Protein AF-A0A913YV91-F1 (afdb_monomer_lite)

Organism: Exaiptasia diaphana (NCBI:txid2652724)

Foldseek 3Di:
DFDFQFATRPDPVQVQFRGFKFKAWPVRHTPPDDPVQQPDQLQRTGDDPPDDRHPDPDDDRDDPPDDDDADVVTDMDIDGSCVSNVHPCPPDDDDHDDDDDDDDDD

Radius of gyration: 13.77 Å; chains: 1; bounding box: 31×28×38 Å

Sequence (106 aa):
MYSSKWGCYQHAGFKGYRLNVIVTDSNNNIIFPKPQYIKHTAGLWYWLPGVDERHSNELVFTDFATPFYLVQGGILKIWYGEDLKNWNEGNNQGQVCVDIYALFAD

Structure (mmCIF, N/CA/C/O backbone):
data_AF-A0A913YV91-F1
#
_entry.id   AF-A0A913YV91-F1
#
loop_
_atom_site.group_PDB
_atom_site.id
_atom_site.type_symbol
_atom_site.label_atom_id
_atom_site.label_alt_id
_atom_site.label_comp_id
_atom_site.label_asym_id
_atom_site.label_entity_id
_atom_site.label_seq_id
_atom_site.pdbx_PDB_ins_code
_atom_site.Cartn_x
_atom_site.Cartn_y
_atom_site.Cartn_z
_atom_site.occupancy
_atom_site.B_iso_or_equiv
_atom_site.auth_seq_id
_atom_site.auth_comp_id
_atom_site.auth_asym_id
_atom_site.auth_atom_id
_atom_site.pdbx_PDB_model_num
ATOM 1 N N . MET A 1 1 ? 3.699 -0.310 -20.511 1.00 75.19 1 MET A N 1
ATOM 2 C CA . MET A 1 1 ? 4.045 -1.742 -20.380 1.00 75.19 1 MET A CA 1
ATOM 3 C C . MET A 1 1 ? 4.415 -2.075 -18.928 1.00 75.19 1 MET A C 1
ATOM 5 O O . MET A 1 1 ? 5.414 -2.724 -18.704 1.00 75.19 1 MET A O 1
ATOM 9 N N . TYR A 1 2 ? 3.612 -1.620 -17.955 1.00 91.81 2 TYR A N 1
ATOM 10 C CA . TYR A 1 2 ? 3.800 -1.858 -16.509 1.00 91.81 2 TYR A CA 1
ATOM 11 C C . TYR A 1 2 ? 2.464 -1.803 -15.736 1.00 91.81 2 TYR A C 1
ATOM 13 O O . TYR A 1 2 ? 2.427 -1.905 -14.514 1.00 91.81 2 TYR A O 1
ATOM 21 N N . SER A 1 3 ? 1.349 -1.628 -16.453 1.00 95.56 3 SER A N 1
ATOM 22 C CA . SER A 1 3 ? 0.025 -1.421 -15.873 1.00 95.56 3 SER A CA 1
ATOM 23 C C . SER A 1 3 ? -0.402 -2.632 -15.057 1.00 95.56 3 SER A C 1
ATOM 25 O O . SER A 1 3 ? -0.352 -3.768 -15.537 1.00 95.56 3 SER A O 1
ATOM 27 N N . SER A 1 4 ? -0.844 -2.375 -13.837 1.00 97.00 4 SER A N 1
ATOM 28 C CA . SER A 1 4 ? -1.351 -3.381 -12.919 1.00 97.00 4 SER A CA 1
ATOM 29 C C . SER A 1 4 ? -2.381 -2.735 -11.990 1.00 97.00 4 SER A C 1
ATOM 31 O O . SER A 1 4 ? -2.499 -1.509 -11.970 1.00 97.00 4 SER A O 1
ATOM 33 N N . LYS A 1 5 ? -3.134 -3.547 -11.249 1.00 97.31 5 LYS A N 1
ATOM 34 C CA . LYS A 1 5 ? -4.129 -3.041 -10.296 1.00 97.31 5 LYS A CA 1
ATOM 35 C C . LYS A 1 5 ? -3.492 -2.721 -8.942 1.00 97.31 5 LYS A C 1
ATOM 37 O O . LYS A 1 5 ? -3.943 -1.809 -8.262 1.00 97.31 5 LYS A O 1
ATOM 42 N N . TRP A 1 6 ? -2.448 -3.463 -8.564 1.00 98.00 6 TRP A N 1
ATOM 43 C CA . TRP A 1 6 ? -1.941 -3.501 -7.187 1.00 98.00 6 TRP A CA 1
ATOM 44 C C . TRP A 1 6 ? -0.464 -3.100 -7.042 1.00 98.00 6 TRP A C 1
ATOM 46 O O . TRP A 1 6 ? 0.102 -3.224 -5.956 1.00 98.00 6 TRP A O 1
ATOM 56 N N . GLY A 1 7 ? 0.181 -2.639 -8.114 1.00 97.06 7 GLY A N 1
ATOM 57 C CA . GLY A 1 7 ? 1.599 -2.272 -8.128 1.00 97.06 7 GLY A CA 1
ATOM 58 C C . GLY A 1 7 ? 2.129 -1.996 -9.538 1.00 97.06 7 GLY A C 1
ATOM 59 O O . GLY A 1 7 ? 1.518 -1.240 -10.296 1.00 97.06 7 GLY A O 1
ATOM 60 N N . CYS A 1 8 ? 3.216 -2.663 -9.937 1.00 96.50 8 CYS A N 1
ATOM 61 C CA . CYS A 1 8 ? 3.869 -2.435 -11.234 1.00 96.50 8 CYS A CA 1
ATOM 62 C C . CYS A 1 8 ? 4.255 -3.749 -11.933 1.00 96.50 8 CYS A C 1
ATOM 64 O O . CYS A 1 8 ? 5.169 -4.464 -11.515 1.00 96.50 8 CYS A O 1
ATOM 66 N N . TYR A 1 9 ? 3.541 -4.074 -13.015 1.00 96.12 9 TYR A N 1
ATOM 67 C CA . TYR A 1 9 ? 3.622 -5.370 -13.690 1.00 96.12 9 TYR A CA 1
ATOM 68 C C . TYR A 1 9 ? 4.966 -5.586 -14.382 1.00 96.12 9 TYR A C 1
ATOM 70 O O . TYR A 1 9 ? 5.399 -4.743 -15.158 1.00 96.12 9 TYR A O 1
ATOM 78 N N . GLN A 1 10 ? 5.598 -6.744 -14.164 1.00 92.38 10 GLN A N 1
ATOM 79 C CA . GLN A 1 10 ? 6.879 -7.126 -14.792 1.00 92.38 10 GLN A CA 1
ATOM 80 C C . GLN A 1 10 ? 8.063 -6.169 -14.544 1.00 92.38 10 GLN A C 1
ATOM 82 O O . GLN A 1 10 ? 9.108 -6.317 -15.179 1.00 92.38 10 GLN A O 1
ATOM 87 N N . HIS A 1 11 ? 7.985 -5.260 -13.567 1.00 92.94 11 HIS A N 1
ATOM 88 C CA . HIS A 1 11 ? 9.136 -4.433 -13.206 1.00 92.94 11 HIS A CA 1
ATOM 89 C C . HIS A 1 11 ? 10.291 -5.312 -12.693 1.00 92.94 11 HIS A C 1
ATOM 91 O O . HIS A 1 11 ? 10.124 -6.100 -11.751 1.00 92.94 11 HIS A O 1
ATOM 97 N N . ALA A 1 12 ? 11.459 -5.218 -13.337 1.00 92.81 12 ALA A N 1
ATOM 98 C CA . ALA A 1 12 ? 12.593 -6.102 -13.065 1.00 92.81 12 ALA A CA 1
ATOM 99 C C . ALA A 1 12 ? 13.190 -5.870 -11.668 1.00 92.81 12 ALA A C 1
ATOM 101 O O . ALA A 1 12 ? 13.506 -6.836 -10.975 1.00 92.81 12 ALA A O 1
ATOM 102 N N . GLY A 1 13 ? 13.257 -4.609 -11.225 1.00 92.62 13 GLY A N 1
ATOM 103 C CA . GLY A 1 13 ? 13.791 -4.231 -9.910 1.00 92.62 13 GLY A CA 1
ATOM 104 C C . GLY A 1 13 ? 12.955 -4.706 -8.716 1.00 92.62 13 GLY A C 1
ATOM 105 O O . GLY A 1 13 ? 13.441 -4.677 -7.593 1.00 92.62 13 GLY A O 1
ATOM 106 N N . PHE A 1 14 ? 11.723 -5.172 -8.952 1.00 94.25 14 PHE A N 1
ATOM 107 C CA . PHE A 1 14 ? 10.803 -5.648 -7.909 1.00 94.25 14 PHE A CA 1
ATOM 108 C C . PHE A 1 14 ? 10.398 -7.111 -8.120 1.00 94.25 14 PHE A C 1
ATOM 110 O O . PHE A 1 14 ? 9.340 -7.554 -7.673 1.00 94.25 14 PHE A O 1
ATOM 117 N N . LYS A 1 15 ? 11.213 -7.890 -8.849 1.00 94.56 15 LYS A N 1
ATOM 118 C CA . LYS A 1 15 ? 10.925 -9.303 -9.123 1.00 94.56 15 LYS A CA 1
ATOM 119 C C . LYS A 1 15 ? 10.707 -10.071 -7.815 1.00 94.56 15 LYS A C 1
ATOM 121 O O . LYS A 1 15 ? 11.620 -10.222 -7.015 1.00 94.56 15 LYS A O 1
ATOM 126 N N . GLY A 1 16 ? 9.492 -10.597 -7.651 1.00 94.62 16 GLY A N 1
ATOM 127 C CA . GLY A 1 16 ? 9.080 -11.347 -6.463 1.00 94.62 16 GLY A CA 1
ATOM 128 C C . GLY A 1 16 ? 8.428 -10.511 -5.358 1.00 94.62 16 GLY A C 1
ATOM 129 O O . GLY A 1 16 ? 8.096 -11.093 -4.336 1.00 94.62 16 GLY A O 1
ATOM 130 N N . TYR A 1 17 ? 8.240 -9.196 -5.539 1.00 97.25 17 TYR A N 1
ATOM 131 C CA . TYR A 1 17 ? 7.566 -8.296 -4.587 1.00 97.25 17 TYR A CA 1
ATOM 132 C C . TYR A 1 17 ? 6.990 -7.042 -5.274 1.00 97.25 17 TYR A C 1
ATOM 134 O O . TYR A 1 17 ? 7.300 -5.909 -4.924 1.00 97.25 17 TYR A O 1
ATOM 142 N N . ARG A 1 18 ? 6.147 -7.245 -6.293 1.00 97.19 18 ARG A N 1
ATOM 143 C CA . ARG A 1 18 ? 5.636 -6.170 -7.166 1.00 97.19 18 ARG A CA 1
ATOM 144 C C . ARG A 1 18 ? 4.375 -5.469 -6.664 1.00 97.19 18 ARG A C 1
ATOM 146 O O . ARG A 1 18 ? 3.827 -4.658 -7.407 1.00 97.19 18 ARG A O 1
ATOM 153 N N . LEU A 1 19 ? 3.911 -5.763 -5.451 1.00 98.31 19 LEU A N 1
ATOM 154 C CA . LEU A 1 19 ? 2.770 -5.069 -4.856 1.00 98.31 19 LEU A CA 1
ATOM 155 C C . LEU A 1 19 ? 3.228 -3.749 -4.234 1.00 98.31 19 LEU A C 1
ATOM 157 O O . LEU A 1 19 ? 4.319 -3.664 -3.661 1.00 98.31 19 LEU A O 1
ATOM 161 N N . ASN A 1 20 ? 2.390 -2.722 -4.355 1.00 97.94 20 ASN A N 1
ATOM 162 C CA . ASN A 1 20 ? 2.693 -1.381 -3.868 1.00 97.94 20 ASN A CA 1
ATOM 163 C C . ASN A 1 20 ? 1.468 -0.601 -3.369 1.00 97.94 20 ASN A C 1
ATOM 165 O O . ASN A 1 20 ? 1.539 0.607 -3.202 1.00 97.94 20 ASN A O 1
ATOM 169 N N . VAL A 1 21 ? 0.347 -1.277 -3.109 1.00 98.38 21 VAL A N 1
ATOM 170 C CA . VAL A 1 21 ? -0.818 -0.651 -2.466 1.00 98.38 21 VAL A CA 1
ATOM 171 C C . VAL A 1 21 ? -0.667 -0.702 -0.952 1.00 98.38 21 VAL A C 1
ATOM 173 O O . VAL A 1 21 ? -0.474 -1.782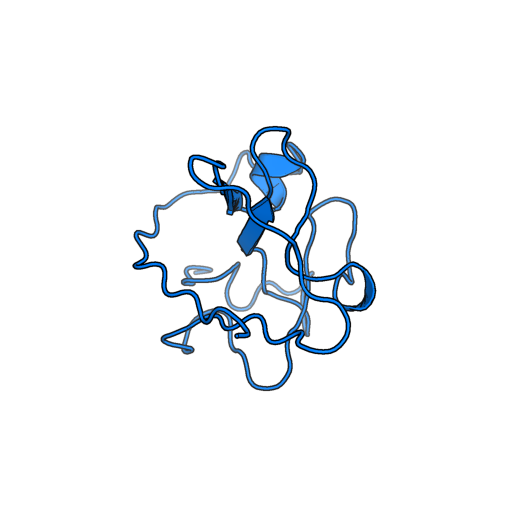 -0.391 1.00 98.38 21 VAL A O 1
ATOM 176 N N . ILE A 1 22 ? -0.764 0.453 -0.300 1.00 98.25 22 ILE A N 1
ATOM 177 C CA . ILE A 1 22 ? -0.578 0.629 1.141 1.00 98.25 22 ILE A CA 1
ATOM 178 C C . ILE A 1 22 ? -1.874 1.155 1.751 1.00 98.25 22 ILE A C 1
ATOM 180 O O . ILE A 1 22 ? -2.457 2.112 1.250 1.00 98.25 22 ILE A O 1
ATOM 184 N N . VAL A 1 23 ? -2.309 0.550 2.851 1.00 96.94 23 VAL A N 1
ATOM 185 C CA . VAL A 1 23 ? -3.429 1.044 3.657 1.00 96.94 23 VAL A CA 1
ATOM 186 C C . VAL A 1 23 ? -2.864 1.731 4.889 1.00 96.94 23 VAL A C 1
ATOM 188 O O . VAL A 1 23 ? -2.082 1.131 5.632 1.00 96.94 23 VAL A O 1
ATOM 191 N N . THR A 1 24 ? -3.270 2.975 5.124 1.00 97.06 24 THR A N 1
ATOM 192 C CA . THR A 1 24 ? -2.850 3.757 6.290 1.00 97.06 24 THR A CA 1
ATOM 193 C C . THR A 1 24 ? -4.036 4.272 7.091 1.00 97.06 24 THR A C 1
ATOM 195 O O . THR A 1 24 ? -5.159 4.338 6.588 1.00 97.06 24 THR A O 1
ATOM 198 N N . ASP A 1 25 ? -3.773 4.704 8.322 1.00 95.31 25 ASP A N 1
ATOM 199 C CA . ASP A 1 25 ? -4.704 5.546 9.074 1.00 95.31 25 ASP A CA 1
ATOM 200 C C . ASP A 1 25 ? -4.733 6.997 8.539 1.00 95.31 25 ASP A C 1
ATOM 202 O O . ASP A 1 25 ? -4.084 7.347 7.541 1.00 95.31 25 ASP A O 1
ATOM 206 N N . SER A 1 26 ? -5.476 7.869 9.227 1.00 95.56 26 SER A N 1
ATOM 207 C CA . SER A 1 26 ? -5.590 9.295 8.900 1.00 95.56 26 SER A CA 1
ATOM 208 C C . SER A 1 26 ? -4.260 10.053 8.949 1.00 95.56 26 SER A C 1
ATOM 210 O O . SER A 1 26 ? -4.112 11.050 8.241 1.00 95.56 26 SER A O 1
ATOM 212 N N . ASN A 1 27 ? -3.299 9.583 9.742 1.00 95.69 27 ASN A N 1
ATOM 213 C CA . ASN A 1 27 ? -1.988 10.195 9.955 1.00 95.69 27 ASN A CA 1
ATOM 214 C C . ASN A 1 27 ? -0.898 9.566 9.078 1.00 95.69 27 ASN A C 1
ATOM 216 O O . ASN A 1 27 ? 0.282 9.842 9.280 1.00 95.69 27 ASN A O 1
ATOM 220 N N . ASN A 1 28 ? -1.290 8.749 8.096 1.00 96.81 28 ASN A N 1
ATOM 221 C CA . ASN A 1 28 ? -0.395 8.017 7.207 1.00 96.81 28 ASN A CA 1
ATOM 222 C C . ASN A 1 28 ? 0.464 6.947 7.920 1.00 96.81 28 ASN A C 1
ATOM 224 O O . ASN A 1 28 ? 1.479 6.507 7.376 1.00 96.81 28 ASN A O 1
ATOM 228 N N . ASN A 1 29 ? 0.052 6.467 9.100 1.00 94.94 29 ASN A N 1
ATOM 229 C CA . ASN A 1 29 ? 0.673 5.293 9.714 1.00 94.94 29 ASN A CA 1
ATOM 230 C C . ASN A 1 29 ? 0.229 4.030 8.971 1.00 94.94 29 ASN A C 1
ATOM 232 O O . ASN A 1 29 ? -0.966 3.816 8.761 1.00 94.94 29 ASN A O 1
ATOM 236 N N . ILE A 1 30 ? 1.184 3.182 8.583 1.00 95.75 30 ILE A N 1
ATOM 237 C CA . ILE A 1 30 ? 0.917 1.968 7.801 1.00 95.75 30 ILE A CA 1
ATOM 238 C C . ILE A 1 30 ? 0.168 0.940 8.656 1.00 95.75 30 ILE A C 1
ATOM 240 O O . ILE A 1 30 ? 0.672 0.489 9.683 1.00 95.75 30 ILE A O 1
ATOM 244 N N . ILE A 1 31 ? -1.012 0.538 8.185 1.00 94.75 31 ILE A N 1
ATOM 245 C CA . ILE A 1 31 ? -1.811 -0.562 8.737 1.00 94.75 31 ILE A CA 1
ATOM 246 C C . ILE A 1 31 ? -1.523 -1.844 7.947 1.00 94.75 31 ILE A C 1
ATOM 248 O O . ILE A 1 31 ? -1.227 -2.884 8.541 1.00 94.75 31 ILE A O 1
ATOM 252 N N . PHE A 1 32 ? -1.560 -1.754 6.610 1.00 95.75 32 PHE A N 1
ATOM 253 C CA . PHE A 1 32 ? -1.237 -2.853 5.701 1.00 95.75 32 PHE A CA 1
ATOM 254 C C . PHE A 1 32 ? -0.369 -2.395 4.515 1.00 95.75 32 PHE A C 1
ATOM 256 O O . PHE A 1 32 ? -0.504 -1.257 4.070 1.00 95.75 32 PHE A O 1
ATOM 263 N N . PRO A 1 33 ? 0.487 -3.275 3.961 1.00 95.62 33 PRO A N 1
ATOM 264 C CA . PRO A 1 33 ? 0.821 -4.601 4.481 1.00 95.62 33 PRO A CA 1
ATOM 265 C C . PRO A 1 33 ? 1.574 -4.496 5.813 1.00 95.62 33 PRO A C 1
ATOM 267 O O . PRO A 1 33 ? 2.161 -3.465 6.140 1.00 95.62 33 PRO A O 1
ATOM 270 N N . LYS A 1 34 ? 1.584 -5.580 6.590 1.00 91.69 34 LYS A N 1
ATOM 271 C CA . LYS A 1 34 ? 2.389 -5.614 7.812 1.00 91.69 34 LYS A CA 1
ATOM 272 C C . LYS A 1 34 ? 3.891 -5.553 7.471 1.00 91.69 34 LYS A C 1
ATOM 274 O O . LYS A 1 34 ? 4.292 -6.089 6.429 1.00 91.69 34 LYS A O 1
ATOM 279 N N . PRO A 1 35 ? 4.737 -4.960 8.336 1.00 90.62 35 PRO A N 1
ATOM 280 C CA . PRO A 1 35 ? 6.148 -4.708 8.034 1.00 90.62 35 PRO A CA 1
ATOM 281 C C . PRO A 1 35 ? 6.944 -5.925 7.542 1.00 90.62 35 PRO A C 1
ATOM 283 O O 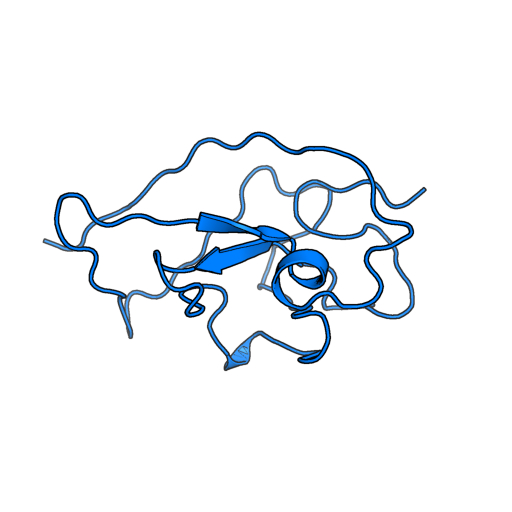. PRO A 1 35 ? 7.811 -5.773 6.687 1.00 90.62 35 PRO A O 1
ATOM 286 N N . GLN A 1 36 ? 6.628 -7.138 8.006 1.00 90.81 36 GLN A N 1
ATOM 287 C CA . GLN A 1 36 ? 7.318 -8.372 7.605 1.00 90.81 36 GLN A CA 1
ATOM 288 C C . GLN A 1 36 ? 7.184 -8.724 6.113 1.00 90.81 36 GLN A C 1
ATOM 290 O O . GLN A 1 36 ? 8.007 -9.474 5.579 1.00 90.81 36 GLN A O 1
ATOM 295 N N . TYR A 1 37 ? 6.162 -8.201 5.430 1.00 93.62 37 TYR A N 1
ATOM 296 C CA . TYR A 1 37 ? 5.962 -8.425 3.997 1.00 93.62 37 TYR A CA 1
ATOM 297 C C . TYR A 1 37 ? 6.735 -7.425 3.131 1.00 93.62 37 TYR A C 1
ATOM 299 O O . TYR A 1 37 ? 7.027 -7.727 1.972 1.00 93.62 37 TYR A O 1
ATOM 307 N N . ILE A 1 38 ? 7.101 -6.263 3.682 1.00 97.25 38 ILE A N 1
ATOM 308 C CA . ILE A 1 38 ? 7.821 -5.214 2.958 1.00 97.25 38 ILE A CA 1
ATOM 309 C 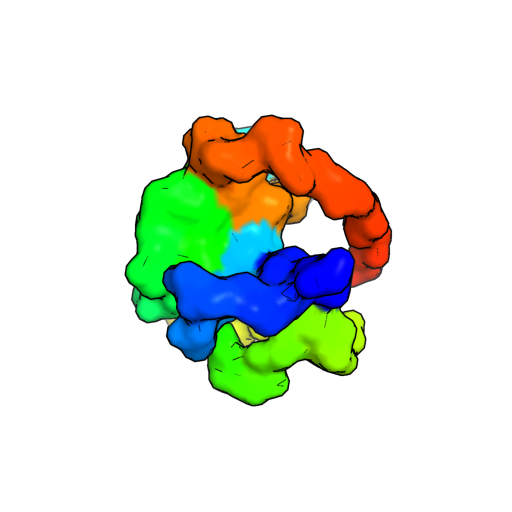C . ILE A 1 38 ? 9.247 -5.692 2.669 1.00 97.25 38 ILE A C 1
ATOM 311 O O . ILE A 1 38 ? 10.015 -6.010 3.574 1.00 97.25 38 ILE A O 1
ATOM 315 N N . LYS A 1 39 ? 9.606 -5.744 1.383 1.00 97.81 39 LYS A N 1
ATOM 316 C CA . LYS A 1 39 ? 10.936 -6.161 0.905 1.00 97.81 39 LYS A CA 1
ATOM 317 C C . LYS A 1 39 ? 11.818 -4.986 0.517 1.00 97.81 39 LYS A C 1
ATOM 319 O O . LYS A 1 39 ? 13.038 -5.102 0.557 1.00 97.81 39 LYS A O 1
ATOM 3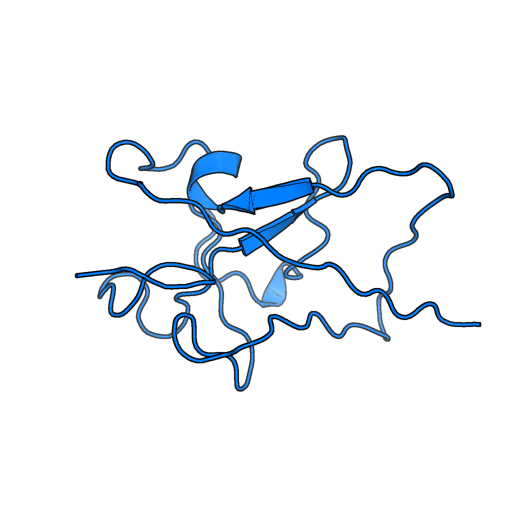24 N N . HIS A 1 40 ? 11.213 -3.854 0.177 1.00 97.62 40 HIS A N 1
ATOM 325 C CA . HIS A 1 40 ? 11.930 -2.638 -0.171 1.00 97.62 40 HIS A CA 1
ATOM 326 C C . HIS A 1 40 ? 11.272 -1.438 0.506 1.00 97.62 40 HIS A C 1
ATOM 328 O O . HIS A 1 40 ? 10.184 -1.010 0.127 1.00 97.62 40 HIS A O 1
ATOM 334 N N . THR A 1 41 ? 11.943 -0.894 1.517 1.00 97.06 41 THR A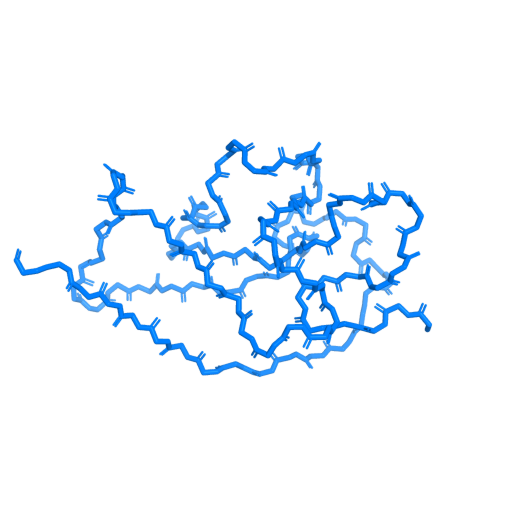 N 1
ATOM 335 C CA . THR A 1 41 ? 11.388 0.123 2.420 1.00 97.06 41 THR A CA 1
ATOM 336 C C . THR A 1 41 ? 11.303 1.515 1.804 1.00 97.06 41 THR A C 1
ATOM 338 O O . THR A 1 41 ? 10.408 2.271 2.173 1.00 97.06 41 THR A O 1
ATOM 341 N N . ALA A 1 42 ? 12.187 1.861 0.860 1.00 96.81 42 ALA A N 1
ATOM 342 C CA . ALA A 1 42 ? 12.218 3.207 0.286 1.00 96.81 42 ALA A CA 1
ATOM 343 C C . ALA A 1 42 ? 10.948 3.530 -0.522 1.00 96.81 42 ALA A C 1
ATOM 345 O O . ALA A 1 42 ? 10.422 4.627 -0.388 1.00 96.81 42 ALA A O 1
ATOM 346 N N . GLY A 1 43 ? 10.426 2.550 -1.267 1.00 97.12 43 GLY A N 1
ATOM 347 C CA . GLY A 1 43 ? 9.175 2.658 -2.034 1.00 97.12 43 GLY A CA 1
ATOM 348 C C . GLY A 1 43 ? 8.036 1.766 -1.529 1.00 97.12 43 GLY A C 1
ATOM 349 O O . GLY A 1 43 ? 7.027 1.652 -2.202 1.00 97.12 43 GLY A O 1
ATOM 350 N N . LEU A 1 44 ? 8.199 1.089 -0.386 1.00 98.38 44 LEU A N 1
ATOM 351 C CA . LEU A 1 44 ? 7.208 0.178 0.221 1.00 98.38 44 LEU A CA 1
ATOM 352 C C . LEU A 1 44 ? 6.769 -1.009 -0.661 1.00 98.38 44 LEU A C 1
ATOM 354 O O . LEU A 1 44 ? 5.616 -1.428 -0.624 1.00 98.38 44 LEU A O 1
ATOM 358 N N . TRP A 1 45 ? 7.681 -1.589 -1.443 1.00 98.31 45 TRP A N 1
ATOM 359 C CA . TRP A 1 45 ? 7.358 -2.739 -2.296 1.00 98.31 45 TRP A CA 1
ATOM 360 C C . TRP A 1 45 ? 7.335 -4.046 -1.504 1.00 98.31 45 TRP A C 1
ATOM 362 O O . TRP A 1 45 ? 8.212 -4.294 -0.665 1.00 98.31 45 TRP A O 1
ATOM 372 N N . TYR A 1 46 ? 6.339 -4.888 -1.773 1.00 98.19 46 TYR A N 1
ATOM 373 C CA . TYR A 1 46 ? 6.076 -6.100 -1.001 1.00 98.19 46 TYR A CA 1
ATOM 374 C C . TYR A 1 46 ? 5.477 -7.234 -1.839 1.00 98.19 46 TYR A C 1
ATOM 376 O O . TYR A 1 46 ? 5.131 -7.088 -3.011 1.00 98.19 46 TYR A O 1
ATOM 384 N N . TRP A 1 47 ? 5.376 -8.400 -1.211 1.00 96.12 47 TRP A N 1
ATOM 385 C CA . TRP A 1 47 ? 4.719 -9.585 -1.752 1.00 96.12 47 TRP A CA 1
ATOM 386 C C . TRP A 1 47 ? 3.693 -10.118 -0.759 1.00 96.12 47 TRP A C 1
ATOM 388 O O . TRP A 1 47 ? 3.894 -10.013 0.452 1.00 96.12 47 TRP A O 1
ATOM 398 N N . LEU A 1 48 ? 2.636 -10.733 -1.288 1.00 95.06 48 LEU A N 1
ATOM 399 C CA . LEU A 1 48 ? 1.699 -11.558 -0.536 1.00 95.06 48 LEU A CA 1
ATOM 400 C C . LEU A 1 48 ? 1.578 -12.940 -1.198 1.00 95.06 48 LEU A C 1
ATOM 402 O O . LEU A 1 48 ? 1.579 -13.026 -2.432 1.00 95.06 48 LEU A O 1
ATOM 406 N N . PRO A 1 49 ? 1.454 -14.024 -0.410 1.00 91.00 49 PRO A N 1
ATOM 407 C CA . PRO A 1 49 ? 1.235 -15.360 -0.950 1.00 91.00 49 PRO A CA 1
ATOM 408 C C . PRO A 1 49 ? 0.014 -15.412 -1.874 1.00 91.00 49 PRO A C 1
ATOM 410 O O . PRO A 1 49 ? -1.071 -14.990 -1.493 1.00 91.00 49 PRO A O 1
ATOM 413 N N . GLY A 1 50 ? 0.189 -15.951 -3.083 1.00 92.50 50 GLY A N 1
ATOM 414 C CA . GLY A 1 50 ? -0.910 -16.161 -4.034 1.00 92.50 50 GLY A CA 1
ATOM 415 C C . GLY A 1 50 ? -1.477 -14.897 -4.694 1.00 92.50 50 GLY A C 1
ATOM 416 O O . GLY A 1 50 ? -2.445 -15.007 -5.441 1.00 92.50 50 GLY A O 1
ATOM 417 N N . VAL A 1 51 ? -0.887 -13.719 -4.462 1.00 95.75 51 VAL A N 1
ATOM 418 C CA . VAL A 1 51 ? -1.347 -12.453 -5.051 1.00 95.75 51 VAL A CA 1
ATOM 419 C C . VAL A 1 51 ? -0.436 -12.037 -6.206 1.00 95.75 51 VAL A C 1
ATOM 421 O O . VAL A 1 51 ? 0.784 -11.972 -6.057 1.00 95.75 51 VAL A O 1
ATOM 424 N N . ASP A 1 52 ? -1.044 -11.723 -7.348 1.00 95.25 52 ASP A N 1
ATOM 425 C CA . ASP A 1 52 ? -0.393 -11.174 -8.538 1.00 95.25 52 ASP A CA 1
ATOM 426 C C . ASP A 1 52 ? -0.820 -9.715 -8.737 1.00 95.25 52 ASP A C 1
ATOM 428 O O . ASP A 1 52 ? -2.005 -9.384 -8.656 1.00 95.25 52 ASP A O 1
ATOM 432 N N . GLU A 1 53 ? 0.132 -8.829 -9.031 1.00 96.31 53 GLU A N 1
ATOM 433 C CA . GLU A 1 53 ? -0.122 -7.389 -9.107 1.00 96.31 53 GLU A CA 1
ATOM 434 C C . GLU A 1 53 ? -1.115 -6.985 -10.211 1.00 96.31 53 GLU A C 1
ATOM 436 O O . GLU A 1 53 ? -1.748 -5.926 -10.138 1.00 96.31 53 GLU A O 1
ATOM 441 N N . ARG A 1 54 ? -1.257 -7.813 -11.252 1.00 96.56 54 ARG A N 1
ATOM 442 C CA . ARG A 1 54 ? -2.047 -7.513 -12.450 1.00 96.56 54 ARG A CA 1
ATOM 443 C C . ARG A 1 54 ? -3.327 -8.337 -12.534 1.00 96.56 54 ARG A C 1
ATOM 445 O O . ARG A 1 54 ? -4.362 -7.802 -12.936 1.00 96.56 54 ARG A O 1
ATOM 452 N N . HIS A 1 55 ? -3.253 -9.621 -12.211 1.00 96.38 55 HIS A N 1
ATOM 453 C CA . HIS A 1 55 ? -4.308 -10.590 -12.493 1.00 96.38 55 HIS A CA 1
ATOM 454 C C . HIS A 1 55 ? -5.222 -10.848 -11.297 1.00 96.38 55 HIS A C 1
ATOM 456 O O . HIS A 1 55 ? -6.383 -11.194 -11.514 1.00 96.38 55 HIS A O 1
ATOM 462 N N . SER A 1 56 ? -4.762 -10.636 -10.059 1.00 97.62 56 SER A N 1
ATOM 463 C CA . SER A 1 56 ? -5.637 -10.759 -8.890 1.00 97.62 56 SER A CA 1
ATOM 464 C C . SER A 1 56 ? -6.778 -9.742 -8.977 1.00 97.62 56 SER A C 1
ATOM 466 O O . SER A 1 56 ? -6.573 -8.568 -9.297 1.00 97.62 56 SER A O 1
ATOM 468 N N . ASN A 1 57 ? -8.006 -10.197 -8.732 1.00 97.25 57 ASN A N 1
ATOM 469 C CA . ASN A 1 57 ? -9.186 -9.326 -8.725 1.00 97.25 57 ASN A CA 1
ATOM 470 C C . ASN A 1 57 ? -9.388 -8.622 -7.385 1.00 97.25 57 ASN A C 1
ATOM 472 O O . ASN A 1 57 ? -10.047 -7.592 -7.342 1.00 97.25 57 ASN A O 1
ATOM 476 N N . GLU A 1 58 ? -8.768 -9.143 -6.335 1.00 96.62 58 GLU A N 1
ATOM 477 C CA . GLU A 1 58 ? -8.823 -8.622 -4.979 1.00 96.62 58 GLU A 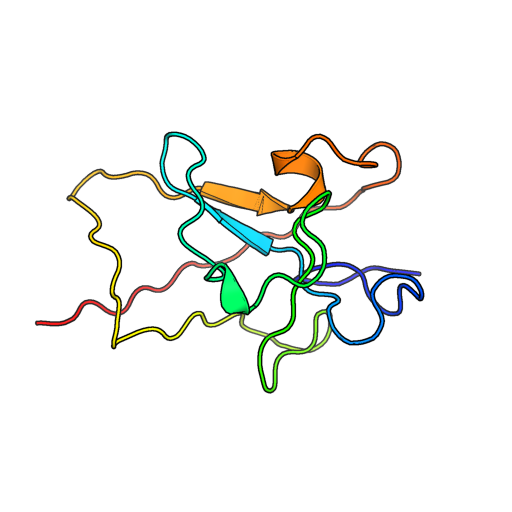CA 1
ATOM 478 C C . GLU A 1 58 ? -7.426 -8.625 -4.357 1.00 96.62 58 GLU A C 1
ATOM 480 O O . GLU A 1 58 ? -6.563 -9.432 -4.718 1.00 96.62 58 GLU A O 1
ATOM 485 N N . LEU A 1 59 ? -7.222 -7.706 -3.418 1.00 96.31 59 LEU A N 1
ATOM 486 C CA . LEU A 1 59 ? -6.042 -7.622 -2.575 1.00 96.31 59 LEU A CA 1
ATOM 487 C C . LEU A 1 59 ? -6.507 -7.764 -1.129 1.00 96.31 59 LEU A C 1
ATOM 489 O O . LEU A 1 59 ? -7.065 -6.831 -0.553 1.00 96.31 59 LEU A O 1
ATOM 493 N N . VAL A 1 60 ? -6.308 -8.949 -0.561 1.00 93.94 60 VAL A N 1
ATOM 494 C CA . VAL A 1 60 ? -6.809 -9.280 0.773 1.00 93.94 60 VAL A CA 1
ATOM 495 C C . VAL A 1 60 ? -5.662 -9.243 1.772 1.00 93.94 60 VAL A C 1
ATOM 497 O O . VAL A 1 60 ? -4.665 -9.951 1.627 1.00 93.94 60 VAL A O 1
ATOM 500 N N . PHE A 1 61 ? -5.822 -8.438 2.819 1.00 91.38 61 PHE A N 1
ATOM 501 C CA . PHE A 1 61 ? -4.930 -8.448 3.970 1.00 91.38 61 PHE A CA 1
ATOM 502 C C . PHE A 1 61 ? -5.571 -9.253 5.098 1.00 91.38 61 PHE A C 1
ATOM 504 O O . PHE A 1 61 ? -6.472 -8.776 5.783 1.00 91.38 61 PHE A O 1
ATOM 511 N N . THR A 1 62 ? -5.110 -10.485 5.295 1.00 82.94 62 THR A N 1
ATOM 512 C CA . THR A 1 62 ? -5.559 -11.338 6.400 1.00 82.94 62 THR A CA 1
ATOM 513 C C . THR A 1 62 ? -4.547 -11.289 7.540 1.00 82.94 62 THR A C 1
ATOM 515 O O . THR A 1 62 ? -3.441 -11.814 7.406 1.00 82.94 62 THR A O 1
ATOM 518 N N . ASP A 1 63 ? -4.920 -10.688 8.668 1.00 74.38 63 ASP A N 1
ATOM 519 C CA . ASP A 1 63 ? -4.161 -10.800 9.916 1.00 74.38 63 ASP A CA 1
ATOM 520 C C . ASP A 1 63 ? -5.097 -10.796 11.129 1.00 74.38 63 ASP A C 1
ATOM 522 O O . ASP A 1 63 ? -5.341 -9.768 11.760 1.00 74.38 63 ASP A O 1
ATOM 526 N N . PHE A 1 64 ? -5.631 -11.977 11.439 1.00 73.06 64 PHE A N 1
ATOM 527 C CA . PHE A 1 64 ? -6.467 -12.185 12.622 1.00 73.06 64 PHE A CA 1
ATOM 528 C C . PHE A 1 64 ? -5.650 -12.309 13.914 1.00 73.06 64 PHE A C 1
ATOM 530 O O . PHE A 1 64 ? -6.209 -12.189 14.998 1.00 73.06 64 PHE A O 1
ATOM 537 N N . ALA A 1 65 ? -4.338 -12.554 13.818 1.00 79.69 65 ALA A N 1
ATOM 538 C CA . ALA A 1 65 ? -3.476 -12.700 14.987 1.00 79.69 65 ALA A CA 1
ATOM 539 C C . ALA A 1 65 ? -3.076 -11.336 15.568 1.00 79.69 65 ALA A C 1
ATOM 541 O O . ALA A 1 65 ? -2.940 -11.200 16.782 1.00 79.69 65 ALA A O 1
ATOM 542 N N . THR A 1 66 ? -2.903 -10.322 14.713 1.00 81.69 66 THR A N 1
ATOM 543 C CA . THR A 1 66 ? -2.633 -8.936 15.115 1.00 81.69 66 THR A CA 1
ATOM 544 C C . THR A 1 66 ? -3.598 -7.958 14.430 1.00 81.69 66 THR A C 1
ATOM 546 O O . THR A 1 66 ? -3.201 -7.200 13.529 1.00 81.69 66 THR A O 1
ATOM 549 N N . PRO A 1 67 ? -4.883 -7.953 14.839 1.00 81.94 67 PRO A N 1
ATOM 550 C CA . PRO A 1 67 ? -5.873 -7.074 14.237 1.00 81.94 67 PRO A CA 1
ATOM 551 C C . PRO A 1 67 ? -5.492 -5.610 14.464 1.00 81.94 67 PRO A C 1
ATOM 553 O O . PRO A 1 67 ? -4.857 -5.251 15.459 1.00 81.94 67 PRO A O 1
ATOM 556 N N . PHE A 1 68 ? -5.883 -4.751 13.528 1.00 84.44 68 PHE A N 1
ATOM 557 C CA . PHE A 1 68 ? -5.878 -3.314 13.769 1.00 84.44 68 PHE A CA 1
ATOM 558 C C . PHE A 1 68 ? -7.244 -2.900 14.321 1.00 84.44 68 PHE A C 1
ATOM 560 O O . PHE A 1 68 ? -8.267 -3.472 13.950 1.00 84.44 68 PHE A O 1
ATOM 567 N N . TYR A 1 69 ? -7.259 -1.900 15.196 1.00 84.69 69 TYR A N 1
ATOM 568 C CA . TYR A 1 69 ? -8.496 -1.358 15.747 1.00 84.69 69 TYR A CA 1
ATOM 569 C C . TYR A 1 69 ? -8.889 -0.111 14.964 1.00 84.69 69 TYR A C 1
ATOM 571 O O . TYR A 1 69 ? -8.132 0.859 14.917 1.00 84.69 69 TYR A O 1
ATOM 579 N N . LEU A 1 70 ? -10.077 -0.136 14.360 1.00 84.12 70 LEU A N 1
ATOM 580 C CA . LEU A 1 70 ? -10.681 1.031 13.729 1.00 84.12 70 LEU A CA 1
ATOM 581 C C . LEU A 1 70 ? -11.808 1.546 14.614 1.00 84.12 70 LEU A C 1
ATOM 583 O O . LEU A 1 70 ? -12.770 0.832 14.884 1.00 84.12 70 LEU A O 1
ATOM 587 N N . VAL A 1 71 ? -11.695 2.794 15.053 1.00 86.31 71 VAL A N 1
ATOM 588 C CA . VAL A 1 71 ? -12.790 3.471 15.751 1.00 86.31 71 VAL A CA 1
ATOM 589 C C . VAL A 1 71 ? -13.851 3.921 14.753 1.00 86.31 71 VAL A C 1
ATOM 591 O O . VAL A 1 71 ? -13.542 4.242 13.603 1.00 86.31 71 VAL A O 1
ATOM 594 N N . GLN A 1 72 ? -15.106 3.979 15.191 1.00 88.06 72 GLN A N 1
ATOM 595 C CA . GLN A 1 72 ? -16.186 4.524 14.374 1.00 88.06 72 GLN A CA 1
ATOM 596 C C . GLN A 1 72 ? -15.853 5.959 13.936 1.00 88.06 72 GLN A C 1
ATOM 598 O O . GLN A 1 72 ? -15.433 6.784 14.744 1.00 88.06 72 GLN A O 1
ATOM 603 N N . GLY A 1 73 ? -16.022 6.246 12.643 1.00 89.56 73 GLY A N 1
ATOM 604 C CA . GLY A 1 73 ? -15.627 7.527 12.047 1.00 89.56 73 GLY A CA 1
ATOM 605 C C . GLY A 1 73 ? -14.125 7.663 11.764 1.00 89.56 73 GLY A C 1
ATOM 606 O O . GLY A 1 73 ? -13.698 8.695 11.251 1.00 89.56 73 GLY A O 1
ATOM 607 N N . GLY A 1 74 ? -13.324 6.637 12.063 1.00 90.75 74 GLY A N 1
ATOM 608 C CA . GLY A 1 74 ? -11.923 6.567 11.667 1.00 90.75 74 GLY A CA 1
ATOM 609 C C . GLY A 1 74 ? -11.761 6.560 10.146 1.00 90.75 74 GLY A C 1
ATOM 610 O O . GLY A 1 74 ? -12.592 6.020 9.416 1.00 90.75 74 GLY A O 1
ATOM 611 N N . ILE A 1 75 ? -10.671 7.163 9.670 1.00 93.81 75 ILE A N 1
ATOM 612 C CA . ILE A 1 75 ? -10.361 7.270 8.242 1.00 93.81 75 ILE A CA 1
ATOM 613 C C . ILE A 1 75 ? -9.269 6.266 7.891 1.00 93.81 75 ILE A C 1
ATOM 615 O O . ILE A 1 75 ? -8.202 6.257 8.509 1.00 93.81 75 ILE A O 1
ATOM 619 N N . LEU A 1 76 ? -9.526 5.481 6.849 1.00 94.88 76 LEU A N 1
ATOM 620 C CA . LEU A 1 76 ? -8.515 4.705 6.144 1.00 94.88 76 LEU A CA 1
ATOM 621 C C . LEU A 1 76 ? -8.167 5.406 4.835 1.00 94.88 76 LEU A C 1
ATOM 623 O O . LEU A 1 76 ? -9.049 5.911 4.140 1.00 94.88 76 LEU A O 1
ATOM 627 N N . LYS A 1 77 ? -6.881 5.421 4.495 1.00 97.12 77 LYS A N 1
ATOM 628 C CA . LYS A 1 77 ? -6.387 5.914 3.208 1.00 97.12 77 LYS A CA 1
ATOM 629 C C . LYS A 1 77 ? -5.731 4.776 2.447 1.00 97.12 77 LYS A C 1
ATOM 631 O O . LYS A 1 77 ? -5.067 3.928 3.042 1.00 97.12 77 LYS A O 1
ATOM 636 N N . ILE A 1 78 ? -5.907 4.790 1.133 1.00 97.62 78 ILE A N 1
ATOM 637 C CA . ILE A 1 78 ? -5.274 3.853 0.212 1.00 97.62 78 ILE A CA 1
ATOM 638 C C . ILE A 1 78 ? -4.272 4.649 -0.600 1.00 97.62 78 ILE A C 1
ATOM 640 O O . ILE A 1 78 ? -4.635 5.619 -1.260 1.00 97.62 78 ILE A O 1
ATOM 644 N N . TRP A 1 79 ? -3.022 4.227 -0.527 1.00 98.25 79 TRP A N 1
ATOM 645 C CA . TRP A 1 79 ? -1.903 4.878 -1.174 1.00 98.25 79 TRP A CA 1
ATOM 646 C C . TRP A 1 79 ? -1.243 3.947 -2.173 1.00 98.25 79 TRP A C 1
ATOM 648 O O . TRP A 1 79 ? -1.191 2.729 -1.977 1.00 98.25 79 TRP A O 1
ATOM 658 N N . TYR A 1 80 ? -0.652 4.548 -3.198 1.00 98.19 80 TYR A N 1
ATOM 659 C CA . TYR A 1 80 ? 0.473 3.933 -3.877 1.00 98.19 80 TYR A CA 1
ATOM 660 C C . TYR A 1 80 ? 1.736 4.179 -3.035 1.00 98.19 80 TYR A C 1
ATOM 662 O O . TYR A 1 80 ? 1.944 5.276 -2.520 1.00 98.19 80 TYR A O 1
ATOM 670 N N . GLY A 1 81 ? 2.555 3.154 -2.817 1.00 98.12 81 GLY A N 1
ATOM 671 C CA . GLY A 1 81 ? 3.656 3.190 -1.852 1.00 98.12 81 GLY A CA 1
ATOM 672 C C . GLY A 1 81 ? 4.737 4.208 -2.200 1.00 98.12 81 GLY A C 1
ATOM 673 O O . GLY A 1 81 ? 5.252 4.884 -1.310 1.00 98.12 81 GLY A O 1
ATOM 674 N N . GLU A 1 82 ? 5.040 4.354 -3.488 1.00 97.88 82 GLU A N 1
ATOM 675 C CA . GLU A 1 82 ? 5.946 5.391 -3.986 1.00 97.88 82 GLU A CA 1
ATOM 676 C C . GLU A 1 82 ? 5.439 6.807 -3.688 1.00 97.88 82 GLU A C 1
ATOM 678 O O . GLU A 1 82 ? 6.227 7.624 -3.222 1.00 97.88 82 GLU A O 1
ATOM 683 N N . ASP A 1 83 ? 4.138 7.061 -3.853 1.00 98.00 83 ASP A N 1
ATOM 684 C CA . ASP A 1 83 ? 3.489 8.353 -3.563 1.00 98.00 83 ASP A CA 1
ATOM 685 C C . ASP A 1 83 ? 3.535 8.662 -2.058 1.00 98.00 83 ASP A C 1
ATOM 687 O O . ASP A 1 83 ? 4.100 9.662 -1.618 1.00 98.00 83 ASP A O 1
ATOM 691 N N . LEU A 1 84 ? 3.131 7.701 -1.217 1.00 98.19 84 LEU A N 1
ATOM 692 C CA . LEU A 1 84 ? 3.225 7.837 0.243 1.00 98.19 84 LEU A CA 1
ATOM 693 C C . LEU A 1 84 ? 4.652 8.161 0.734 1.00 98.19 84 LEU A C 1
ATOM 695 O O . LEU A 1 84 ? 4.834 8.811 1.769 1.00 98.19 84 LEU A O 1
ATOM 699 N N . LYS A 1 85 ? 5.681 7.682 0.029 1.00 97.62 85 LYS A N 1
ATOM 700 C CA . LYS A 1 85 ? 7.091 7.912 0.369 1.00 97.62 85 LYS A CA 1
ATOM 701 C C . LYS A 1 85 ? 7.731 9.073 -0.387 1.00 97.62 85 LYS A C 1
ATOM 703 O O . LYS A 1 85 ? 8.877 9.389 -0.061 1.00 97.62 85 LYS A O 1
ATOM 708 N N . ASN A 1 86 ? 7.034 9.697 -1.337 1.00 96.75 86 ASN A N 1
ATOM 709 C CA . ASN A 1 86 ? 7.606 10.605 -2.334 1.00 96.75 86 ASN A CA 1
ATOM 710 C C . ASN A 1 86 ? 8.866 10.000 -2.996 1.00 96.75 86 ASN A C 1
ATOM 712 O O . ASN A 1 86 ? 9.914 10.643 -3.101 1.00 96.75 86 ASN A O 1
ATOM 716 N N . TRP A 1 87 ? 8.814 8.713 -3.356 1.00 96.00 87 TRP A N 1
ATOM 717 C CA . TRP A 1 87 ? 9.954 7.952 -3.867 1.00 96.00 87 TRP A CA 1
ATOM 718 C C . TRP A 1 87 ? 9.780 7.617 -5.342 1.00 96.00 87 TRP A C 1
ATOM 720 O O . TRP A 1 87 ? 9.007 6.737 -5.690 1.00 96.00 87 TRP A O 1
ATOM 730 N N . ASN A 1 88 ? 10.567 8.271 -6.197 1.00 89.38 88 ASN A N 1
ATOM 731 C CA . ASN A 1 88 ? 10.654 7.972 -7.630 1.00 89.38 88 ASN A CA 1
ATOM 732 C C . ASN A 1 88 ? 9.305 8.015 -8.383 1.00 89.38 88 ASN A C 1
ATOM 734 O O . ASN A 1 88 ? 9.133 7.344 -9.390 1.00 89.38 88 ASN A O 1
ATOM 738 N N . GLU A 1 89 ? 8.369 8.842 -7.918 1.00 89.31 89 GLU A N 1
ATOM 739 C CA . GLU A 1 89 ? 6.994 8.906 -8.429 1.00 89.31 89 GLU A CA 1
ATOM 740 C C . GLU A 1 89 ? 6.824 9.687 -9.742 1.00 89.31 89 GLU A C 1
ATOM 742 O O . GLU A 1 89 ? 5.758 9.660 -10.352 1.00 89.31 89 GLU A O 1
ATOM 747 N N . GLY A 1 90 ? 7.860 10.397 -10.199 1.00 89.62 90 GLY A N 1
ATOM 748 C CA . GLY A 1 90 ? 7.759 11.349 -11.314 1.00 89.62 90 GLY A CA 1
ATOM 749 C C . GLY A 1 90 ? 7.414 10.730 -12.675 1.00 89.62 90 GLY A C 1
ATOM 750 O O . GLY A 1 90 ? 7.104 11.456 -13.616 1.00 89.62 90 GLY A O 1
ATOM 751 N N . ASN A 1 91 ? 7.475 9.404 -12.799 1.00 91.06 91 ASN A N 1
ATOM 752 C CA . ASN A 1 91 ? 7.078 8.649 -13.988 1.00 91.06 91 ASN A CA 1
ATOM 753 C C . ASN A 1 91 ? 5.848 7.751 -13.754 1.00 91.06 91 ASN A C 1
ATOM 755 O O . ASN A 1 91 ? 5.501 6.955 -14.635 1.00 91.06 91 ASN A O 1
ATOM 759 N N . ASN A 1 92 ? 5.189 7.875 -12.600 1.00 92.75 92 ASN A N 1
ATOM 760 C CA . ASN A 1 92 ? 3.964 7.151 -12.298 1.00 92.75 92 ASN A CA 1
ATOM 761 C C . ASN A 1 92 ? 2.762 7.801 -12.976 1.00 92.75 92 ASN A C 1
ATOM 763 O O . ASN A 1 92 ? 2.679 9.016 -13.144 1.00 92.75 92 ASN A O 1
ATOM 767 N N . GLN A 1 93 ? 1.813 6.963 -13.383 1.00 94.69 93 GLN A N 1
ATOM 768 C CA . GLN A 1 93 ? 0.575 7.399 -14.015 1.00 94.69 93 GLN A CA 1
ATOM 769 C C . GLN A 1 93 ? -0.515 6.341 -13.862 1.00 94.69 93 GLN A C 1
ATOM 771 O O . GLN A 1 93 ? -0.234 5.147 -13.728 1.00 94.69 93 GLN A O 1
ATOM 776 N N . GLY A 1 94 ? -1.762 6.781 -13.997 1.00 94.69 94 GLY A N 1
ATOM 777 C CA . GLY A 1 94 ? -2.942 5.931 -13.913 1.00 94.69 94 GLY A CA 1
ATOM 778 C C . GLY A 1 94 ? -3.706 6.124 -12.610 1.00 94.69 94 GLY A C 1
ATOM 779 O O . GLY A 1 94 ? -3.282 6.837 -11.707 1.00 94.69 94 GLY A O 1
ATOM 780 N N . GLN A 1 95 ? -4.872 5.495 -12.549 1.00 95.69 95 GLN A N 1
ATOM 781 C CA . GLN A 1 95 ? -5.774 5.546 -11.410 1.00 95.69 95 GLN A CA 1
ATOM 782 C C . GLN A 1 95 ? -6.480 4.199 -11.306 1.00 95.69 95 GLN A C 1
ATOM 784 O O . GLN A 1 95 ? -6.887 3.627 -12.320 1.00 95.69 95 GLN A O 1
ATOM 789 N N . VAL A 1 96 ? -6.632 3.705 -10.082 1.00 95.81 96 VAL A N 1
ATOM 790 C CA . VAL A 1 96 ? -7.421 2.512 -9.776 1.00 95.81 96 VAL A CA 1
ATOM 791 C C . VAL A 1 96 ? -8.493 2.919 -8.773 1.00 95.81 96 VAL A C 1
ATOM 793 O O . VAL A 1 96 ? -8.191 3.548 -7.762 1.00 95.81 96 VAL A O 1
ATOM 796 N N . CYS A 1 97 ? -9.742 2.569 -9.066 1.00 97.12 97 CYS A N 1
ATOM 797 C CA . CYS A 1 97 ? -10.857 2.687 -8.133 1.00 97.12 97 CYS A CA 1
ATOM 798 C C . CYS A 1 97 ? -11.153 1.298 -7.571 1.00 97.12 97 CYS A C 1
ATOM 800 O O . CYS A 1 97 ? -11.134 0.318 -8.318 1.00 97.12 97 CYS A O 1
ATOM 802 N N . VAL A 1 98 ? -11.404 1.215 -6.268 1.00 96.62 98 VAL A N 1
ATOM 803 C CA . VAL A 1 98 ? -11.595 -0.053 -5.561 1.00 96.62 98 VAL A CA 1
ATOM 804 C C . VAL A 1 98 ? -12.785 0.040 -4.623 1.00 96.62 98 VAL A C 1
ATOM 806 O O . VAL A 1 98 ? -13.016 1.083 -4.013 1.00 96.62 98 VAL A O 1
ATOM 809 N N . ASP A 1 99 ? -13.492 -1.073 -4.483 1.00 97.44 99 ASP A N 1
ATOM 810 C CA . ASP A 1 99 ? -14.433 -1.274 -3.391 1.00 97.44 99 ASP A CA 1
ATOM 811 C C . ASP A 1 99 ? -13.680 -1.809 -2.171 1.00 97.44 99 ASP A C 1
ATOM 813 O O . ASP A 1 99 ? -12.746 -2.606 -2.301 1.00 97.44 99 ASP A O 1
ATOM 817 N N . ILE A 1 100 ? -14.086 -1.371 -0.979 1.00 93.69 100 ILE A N 1
ATOM 818 C CA . ILE A 1 100 ? -13.461 -1.775 0.281 1.00 93.69 100 ILE A CA 1
ATOM 819 C C . ILE A 1 100 ? -14.439 -2.587 1.110 1.00 93.69 100 ILE A C 1
ATOM 821 O O . ILE A 1 100 ? -15.520 -2.122 1.462 1.00 93.69 100 ILE A O 1
ATOM 825 N N . TYR A 1 101 ? -14.002 -3.794 1.452 1.00 92.88 101 TYR A N 1
ATOM 826 C CA . TYR A 1 101 ? -14.714 -4.731 2.304 1.00 92.88 101 TYR A CA 1
ATOM 827 C C . TYR A 1 101 ? -13.897 -4.952 3.575 1.00 92.88 101 TYR A C 1
ATOM 829 O O . TYR A 1 101 ? -12.674 -5.092 3.520 1.00 92.88 101 TYR A O 1
ATOM 837 N N . ALA A 1 102 ? -14.572 -4.986 4.721 1.00 88.12 102 ALA A N 1
ATOM 838 C CA . ALA A 1 102 ? -13.961 -5.247 6.015 1.00 88.12 102 ALA A CA 1
ATOM 839 C C . ALA A 1 102 ? -14.724 -6.365 6.726 1.00 88.12 102 ALA A C 1
ATOM 841 O O . ALA A 1 102 ? -15.955 -6.380 6.727 1.00 88.12 102 ALA A O 1
ATOM 842 N N . LEU A 1 103 ? -13.978 -7.282 7.336 1.00 86.88 103 LEU A N 1
ATOM 843 C CA . LEU A 1 103 ? -14.509 -8.281 8.252 1.00 86.88 103 LEU A CA 1
ATOM 844 C C . LEU A 1 103 ? -14.121 -7.866 9.670 1.00 86.88 103 LEU A C 1
ATOM 846 O O . LEU A 1 103 ? -12.934 -7.733 9.970 1.00 86.88 103 LEU A O 1
ATOM 850 N N . PHE A 1 104 ? -15.119 -7.648 10.521 1.00 81.75 104 PHE A N 1
ATOM 851 C CA . PHE A 1 104 ? -14.920 -7.335 11.932 1.00 81.75 104 PHE A CA 1
ATOM 852 C C . PHE A 1 104 ? -14.969 -8.634 12.738 1.00 81.75 104 PHE A C 1
ATOM 854 O O . PHE A 1 104 ? -15.788 -9.504 12.449 1.00 81.75 104 PHE A O 1
ATOM 861 N N . ALA A 1 105 ? -14.056 -8.781 13.699 1.00 74.94 105 ALA A N 1
ATOM 862 C CA . ALA A 1 105 ? -14.165 -9.834 14.700 1.00 74.94 105 ALA A CA 1
ATOM 863 C C . ALA A 1 105 ? -15.215 -9.409 15.733 1.00 74.94 105 ALA A C 1
ATOM 865 O O . ALA A 1 105 ? -15.203 -8.250 16.157 1.00 74.94 105 ALA A O 1
ATOM 866 N N . ASP A 1 106 ? -16.100 -10.338 16.086 1.00 64.50 106 ASP A N 1
ATOM 867 C CA . ASP A 1 106 ? -17.091 -10.174 17.155 1.00 64.50 106 ASP A CA 1
ATOM 868 C C . ASP A 1 106 ? -16.444 -10.210 18.551 1.00 64.50 106 ASP A C 1
ATOM 870 O O . ASP A 1 106 ? -15.466 -10.976 18.741 1.00 64.50 106 ASP A O 1
#

pLDDT: mean 93.06, std 6.35, range [64.5, 98.38]

Secondary structure (DSSP, 8-state):
----SSB-TT-GGGTT--B-EEEE-TT--EEES-GGGEEETTTTEE--TT--TTT-S------SSSPPP--TTPPPEEEEHHHHHT-SGGG---------------